Protein AF-A0AAU8NFR2-F1 (afdb_monomer_lite)

Radius of gyration: 15.17 Å; chains: 1; bounding box: 34×47×28 Å

Organism: NCBI:txid3151385

Foldseek 3Di:
DLVVVLVVCVVPVLCLLVVLLVVLVVCLVVVDDCPVSCVSSVVSCVCQVVDPDLVSLVSLLSSLLSQLSSCVVPPNASSLVSLLVSLLSCLVSVVPVSNVSSVVVNVVCVVVYDPVSVVSSVVSVVCSVVVPPPNPDPPPDD

Sequence (142 aa):
MLEEYIAFLLDHPEEIIPECITILEAAIVHGWKIEEDLKKILPLNEPFAMLEEAENVGLYVHYMYCLALYKISLCKNDAIDALINGIAVSCRINLESGFRKCCVLFESLRSEASEKQITQYKNILRGALSNEKNYAYISCHV

Secondary structure (DSSP, 8-state):
-HHHHHHHHHH-TTSHHHHHHHHHHHHHHHT---HHHHHHHGGGGGGGGG---HHHHHHHHHHHHHHHHHHTTT-HHHHHHHHHHHHHHHHHTT-HHHHHHHHHHHHHHGGGS-HHHHHHHHHHHHHHHHT-----------

pLDDT: mean 82.95, std 16.57, range [28.91, 98.38]

Structure (mmCIF, N/CA/C/O backbone):
data_AF-A0AAU8NFR2-F1
#
_entry.id   AF-A0AAU8NFR2-F1
#
loop_
_atom_site.group_PDB
_atom_site.id
_atom_site.type_symbol
_atom_site.label_atom_id
_atom_site.label_alt_id
_atom_site.label_comp_id
_atom_site.label_asym_id
_atom_site.label_entity_id
_atom_site.label_seq_id
_atom_site.pdbx_PDB_ins_code
_atom_site.Cartn_x
_atom_site.Cartn_y
_atom_site.Cartn_z
_atom_site.occupancy
_atom_site.B_iso_or_equiv
_atom_site.auth_seq_id
_atom_site.auth_comp_id
_atom_site.auth_asym_id
_atom_site.auth_atom_id
_atom_site.pdbx_PDB_model_num
ATOM 1 N N . MET A 1 1 ? 15.278 -23.759 -0.724 1.00 70.38 1 MET A N 1
ATOM 2 C CA . MET A 1 1 ? 14.922 -23.267 0.635 1.00 70.38 1 MET A CA 1
ATOM 3 C C . MET A 1 1 ? 14.653 -21.765 0.584 1.00 70.38 1 MET A C 1
ATOM 5 O O . MET A 1 1 ? 15.065 -21.135 -0.377 1.00 70.38 1 MET A O 1
ATOM 9 N N . LEU A 1 2 ? 13.979 -21.179 1.585 1.00 71.38 2 LEU A N 1
ATOM 10 C CA . LEU A 1 2 ? 13.730 -19.723 1.634 1.00 71.38 2 LEU A CA 1
ATOM 11 C C . LEU A 1 2 ? 15.033 -18.906 1.582 1.00 71.38 2 LEU A C 1
ATOM 13 O O . LEU A 1 2 ? 15.070 -17.838 0.993 1.00 71.38 2 LEU A O 1
ATOM 17 N N . GLU A 1 3 ? 16.111 -19.435 2.155 1.00 73.62 3 GLU A N 1
ATOM 18 C CA . GLU A 1 3 ? 17.446 -18.823 2.132 1.00 73.62 3 GLU A CA 1
ATOM 19 C C . GLU A 1 3 ? 18.023 -18.730 0.713 1.00 73.62 3 GLU A C 1
ATOM 21 O O . GLU A 1 3 ? 18.538 -17.687 0.332 1.00 73.62 3 GLU A O 1
ATOM 26 N N . GLU A 1 4 ? 17.877 -19.783 -0.095 1.00 80.00 4 GLU A N 1
ATOM 27 C CA . GLU A 1 4 ? 18.295 -19.787 -1.506 1.00 80.00 4 GLU A CA 1
ATOM 28 C C . GLU A 1 4 ? 17.443 -18.827 -2.344 1.00 80.00 4 GLU A C 1
ATOM 30 O O . GLU A 1 4 ? 17.951 -18.186 -3.255 1.00 80.00 4 GLU A O 1
ATOM 35 N N . TYR A 1 5 ? 16.157 -18.697 -2.009 1.00 79.19 5 TYR A N 1
ATOM 36 C CA . TYR A 1 5 ? 15.261 -17.741 -2.654 1.00 79.19 5 TYR A CA 1
ATOM 37 C C . TYR A 1 5 ? 15.629 -16.291 -2.315 1.00 79.19 5 TYR A C 1
ATOM 39 O O . TYR A 1 5 ? 15.700 -15.452 -3.202 1.00 79.19 5 TYR A O 1
ATOM 47 N N . ILE A 1 6 ? 15.939 -15.998 -1.049 1.00 75.44 6 ILE A N 1
ATOM 48 C CA . ILE A 1 6 ? 16.441 -14.678 -0.642 1.00 75.44 6 ILE A CA 1
ATOM 49 C C . ILE A 1 6 ? 17.787 -14.382 -1.318 1.00 75.44 6 ILE A C 1
ATOM 51 O O . ILE A 1 6 ? 17.995 -13.262 -1.771 1.00 75.44 6 ILE A O 1
ATOM 55 N N . ALA A 1 7 ? 18.683 -15.369 -1.422 1.00 80.50 7 ALA A N 1
ATOM 56 C CA . ALA A 1 7 ? 19.955 -15.202 -2.124 1.00 80.50 7 ALA A CA 1
ATOM 57 C C . ALA A 1 7 ? 19.747 -14.889 -3.616 1.00 80.50 7 ALA A C 1
ATOM 59 O O . ALA A 1 7 ? 20.378 -13.979 -4.137 1.00 80.50 7 ALA A O 1
ATOM 60 N N . PHE A 1 8 ? 18.804 -15.574 -4.272 1.00 83.88 8 PHE A N 1
ATOM 61 C CA . PHE A 1 8 ? 18.406 -15.275 -5.648 1.00 83.88 8 PHE A CA 1
ATOM 62 C C . PHE A 1 8 ? 17.886 -13.837 -5.799 1.00 83.88 8 PHE A C 1
ATOM 64 O O . PHE A 1 8 ? 18.338 -13.119 -6.682 1.00 83.88 8 PHE A O 1
ATOM 71 N N . LEU A 1 9 ? 16.998 -13.388 -4.908 1.00 79.06 9 LEU A N 1
ATOM 72 C CA . LEU A 1 9 ? 16.472 -12.018 -4.927 1.00 79.06 9 LEU A CA 1
ATOM 73 C C . LEU A 1 9 ? 17.557 -10.953 -4.704 1.00 79.06 9 LEU A C 1
ATOM 75 O O . LEU A 1 9 ? 17.465 -9.854 -5.240 1.00 79.06 9 LEU A O 1
ATOM 79 N N . LEU A 1 10 ? 18.586 -11.267 -3.913 1.00 75.88 10 LEU A N 1
ATOM 80 C CA . LEU A 1 10 ? 19.735 -10.382 -3.708 1.00 75.88 10 LEU A CA 1
ATOM 81 C C . LEU A 1 10 ? 20.620 -10.264 -4.956 1.00 75.88 10 LEU A C 1
ATOM 83 O O . LEU A 1 10 ? 21.172 -9.191 -5.197 1.00 75.88 10 LEU A O 1
ATOM 87 N N . ASP A 1 11 ? 20.736 -11.338 -5.740 1.00 81.44 11 ASP A N 1
ATOM 88 C CA . ASP A 1 11 ? 21.472 -11.352 -7.011 1.00 81.44 11 ASP A CA 1
ATOM 89 C C . ASP A 1 11 ? 20.658 -10.745 -8.176 1.00 81.44 11 ASP A C 1
ATOM 91 O O . ASP A 1 11 ? 21.244 -10.347 -9.185 1.00 81.44 11 ASP A O 1
ATOM 95 N N . HIS A 1 12 ? 19.332 -10.622 -8.017 1.00 79.94 12 HIS A N 1
ATOM 96 C CA . HIS A 1 12 ? 18.375 -10.091 -8.999 1.00 79.94 12 HIS A CA 1
ATOM 97 C C . HIS A 1 12 ? 17.504 -8.964 -8.415 1.00 79.94 12 HIS A C 1
ATOM 99 O O . HIS A 1 12 ? 16.305 -9.146 -8.176 1.00 79.94 12 HIS A O 1
ATOM 105 N N . PRO A 1 13 ? 18.078 -7.773 -8.173 1.00 75.88 13 PRO A N 1
ATOM 106 C CA . PRO A 1 13 ? 17.366 -6.644 -7.588 1.00 75.88 13 PRO A CA 1
ATOM 107 C C . PRO A 1 13 ? 16.299 -6.036 -8.507 1.00 75.88 13 PRO A C 1
ATOM 109 O O . PRO A 1 13 ? 15.677 -5.058 -8.149 1.00 75.88 13 PRO A O 1
ATOM 112 N N . GLU A 1 14 ? 16.066 -6.525 -9.709 1.00 77.31 14 GLU A N 1
ATOM 113 C CA . GLU A 1 14 ? 14.901 -6.169 -10.521 1.00 77.31 14 GLU A CA 1
ATOM 114 C C . GLU A 1 14 ? 13.661 -6.999 -10.137 1.00 77.31 14 GLU A C 1
ATOM 116 O O . GLU A 1 14 ? 12.533 -6.509 -10.209 1.00 77.31 14 GLU A O 1
ATOM 121 N N . GLU A 1 15 ? 13.887 -8.205 -9.612 1.00 81.75 15 GLU A N 1
ATOM 122 C CA . GLU A 1 15 ? 12.878 -9.209 -9.261 1.00 81.75 15 GLU A CA 1
ATOM 123 C C . GLU A 1 15 ? 12.453 -9.131 -7.781 1.00 81.75 15 GLU A C 1
ATOM 125 O O . GLU A 1 15 ? 11.793 -10.009 -7.253 1.00 81.75 15 GLU A O 1
ATOM 130 N N . ILE A 1 16 ? 12.823 -8.109 -7.006 1.00 81.81 16 ILE A N 1
ATOM 131 C CA . ILE A 1 16 ? 12.382 -8.087 -5.591 1.00 81.81 16 ILE A CA 1
ATOM 132 C C . ILE A 1 16 ? 10.920 -7.635 -5.495 1.00 81.81 16 ILE A C 1
ATOM 134 O O . ILE A 1 16 ? 10.114 -8.234 -4.777 1.00 81.81 16 ILE A O 1
ATOM 138 N N . ILE A 1 17 ? 10.554 -6.564 -6.205 1.00 83.81 17 ILE A N 1
ATOM 139 C CA . ILE A 1 17 ? 9.206 -5.983 -6.130 1.00 83.81 17 ILE A CA 1
ATOM 140 C C . ILE A 1 17 ? 8.138 -6.874 -6.787 1.00 83.81 17 ILE A C 1
ATOM 142 O O . ILE A 1 17 ? 7.106 -7.085 -6.137 1.00 83.81 17 ILE A O 1
ATOM 146 N N . PRO A 1 18 ? 8.324 -7.406 -8.013 1.00 87.31 18 PRO A N 1
ATOM 147 C CA . PRO A 1 18 ? 7.329 -8.288 -8.628 1.00 87.31 18 PRO A CA 1
ATOM 148 C C . PRO A 1 18 ? 7.064 -9.545 -7.778 1.00 87.31 18 PRO A C 1
ATOM 150 O O . PRO A 1 18 ? 5.919 -9.978 -7.608 1.00 87.31 18 PRO A O 1
ATOM 153 N N . GLU A 1 19 ? 8.095 -10.069 -7.130 1.00 86.62 19 GLU A N 1
ATOM 154 C CA . GLU A 1 19 ? 8.026 -11.255 -6.289 1.00 86.62 19 GLU A CA 1
ATOM 155 C C . GLU A 1 19 ? 7.336 -10.941 -4.966 1.00 86.62 19 GLU A C 1
ATOM 157 O O . GLU A 1 19 ? 6.480 -11.702 -4.511 1.00 86.62 19 GLU A O 1
ATOM 162 N N . CYS A 1 20 ? 7.634 -9.783 -4.371 1.00 87.12 20 CYS A N 1
ATOM 163 C CA . CYS A 1 20 ? 6.899 -9.279 -3.217 1.00 87.12 20 CYS A CA 1
ATOM 164 C C . CYS A 1 20 ? 5.403 -9.136 -3.514 1.00 87.12 20 CYS A C 1
ATOM 166 O O . CYS A 1 20 ? 4.576 -9.518 -2.684 1.00 87.12 20 CYS A O 1
ATOM 168 N N . ILE A 1 21 ? 5.052 -8.587 -4.680 1.00 90.94 21 ILE A N 1
ATOM 169 C CA . ILE A 1 21 ? 3.660 -8.470 -5.133 1.00 90.94 21 ILE A CA 1
ATOM 170 C C . ILE A 1 21 ? 3.031 -9.858 -5.211 1.00 90.94 21 ILE A C 1
ATOM 172 O O . ILE A 1 21 ? 1.989 -10.079 -4.599 1.00 90.94 21 ILE A O 1
ATOM 176 N N . THR A 1 22 ? 3.690 -10.798 -5.891 1.00 91.62 22 THR A N 1
ATOM 177 C CA . THR A 1 22 ? 3.197 -12.169 -6.077 1.00 91.62 22 THR A CA 1
ATOM 178 C C . THR A 1 22 ? 2.934 -12.858 -4.735 1.00 91.62 22 THR A C 1
ATOM 180 O O . THR A 1 22 ? 1.875 -13.454 -4.526 1.00 91.62 22 THR A O 1
ATOM 183 N N . ILE A 1 23 ? 3.868 -12.734 -3.790 1.00 90.19 23 ILE A N 1
ATOM 184 C CA . ILE A 1 23 ? 3.751 -13.306 -2.444 1.00 90.19 23 ILE A CA 1
ATOM 185 C C . ILE A 1 23 ? 2.594 -12.662 -1.667 1.00 90.19 23 ILE A C 1
ATOM 187 O O . ILE A 1 23 ? 1.799 -13.374 -1.049 1.00 90.19 23 ILE A O 1
ATOM 191 N N . LEU A 1 24 ? 2.473 -11.331 -1.701 1.00 92.69 24 LEU A N 1
ATOM 192 C CA . LEU A 1 24 ? 1.396 -10.609 -1.019 1.00 92.69 24 LEU A CA 1
ATOM 193 C C . LEU A 1 24 ? 0.025 -10.958 -1.602 1.00 92.69 24 LEU A C 1
ATOM 195 O O . LEU A 1 24 ? -0.911 -11.207 -0.847 1.00 92.69 24 LEU A O 1
ATOM 199 N N . GLU A 1 25 ? -0.104 -11.010 -2.926 1.00 94.19 25 GLU A N 1
ATOM 200 C CA . GLU A 1 25 ? -1.351 -11.373 -3.601 1.00 94.19 25 GLU A CA 1
ATOM 201 C C . GLU A 1 25 ? -1.774 -12.802 -3.252 1.00 94.19 25 GLU A C 1
ATOM 203 O O . GLU A 1 25 ? -2.926 -13.022 -2.869 1.00 94.19 25 GLU A O 1
ATOM 208 N N . ALA A 1 26 ? -0.842 -13.760 -3.285 1.00 92.56 26 ALA A N 1
ATOM 209 C CA . ALA A 1 26 ? -1.109 -15.129 -2.858 1.00 92.56 26 ALA A CA 1
ATOM 210 C C . ALA A 1 26 ? -1.546 -15.187 -1.385 1.00 92.56 26 ALA A C 1
ATOM 212 O O . ALA A 1 26 ? -2.531 -15.851 -1.053 1.00 92.56 26 ALA A O 1
ATOM 213 N N . ALA A 1 27 ? -0.870 -14.447 -0.501 1.00 92.50 27 ALA A N 1
ATOM 214 C CA . ALA A 1 27 ? -1.221 -14.405 0.912 1.00 92.50 27 ALA A CA 1
ATOM 215 C C . ALA A 1 27 ? -2.605 -13.789 1.160 1.00 92.50 27 ALA A C 1
ATOM 217 O O . ALA A 1 27 ? -3.360 -14.313 1.977 1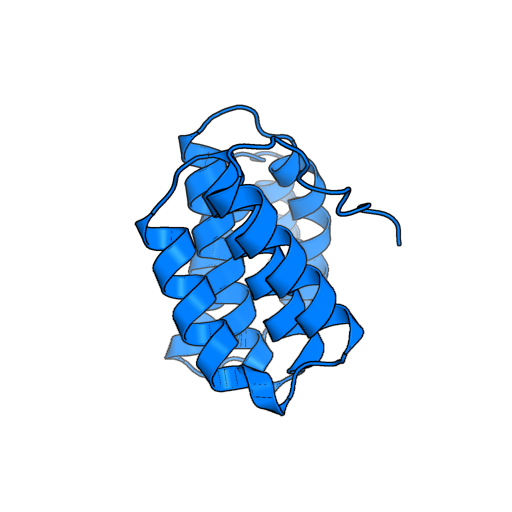.00 92.50 27 ALA A O 1
ATOM 218 N N . ILE A 1 28 ? -2.976 -12.736 0.427 1.00 93.50 28 ILE A N 1
ATOM 219 C CA . ILE A 1 28 ? -4.310 -12.122 0.493 1.00 93.50 28 ILE A CA 1
ATOM 220 C C . ILE A 1 28 ? -5.381 -13.110 0.017 1.00 93.50 28 ILE A C 1
ATOM 222 O O . ILE A 1 28 ? -6.384 -13.303 0.703 1.00 93.50 28 ILE A O 1
ATOM 226 N N . VAL A 1 29 ? -5.172 -13.755 -1.135 1.00 95.06 29 VAL A N 1
ATOM 227 C CA . VAL A 1 29 ? -6.144 -14.682 -1.740 1.00 95.06 29 VAL A CA 1
ATOM 228 C C . VAL A 1 29 ? -6.352 -15.928 -0.880 1.00 95.06 29 VAL A C 1
ATOM 230 O O . VAL A 1 29 ? -7.479 -16.403 -0.743 1.00 95.06 29 VAL A O 1
ATOM 233 N N . HIS A 1 30 ? -5.282 -16.459 -0.289 1.00 92.94 30 HIS A N 1
ATOM 234 C CA . HIS A 1 30 ? -5.323 -17.701 0.482 1.00 92.94 30 HIS A CA 1
ATOM 235 C C . HIS A 1 30 ? -5.397 -17.501 2.003 1.00 92.94 30 HIS A C 1
ATOM 237 O O . HIS A 1 30 ? -5.488 -18.482 2.742 1.00 92.94 30 HIS A O 1
ATOM 243 N N . GLY A 1 31 ? -5.370 -16.255 2.485 1.00 89.81 31 GLY A N 1
ATOM 244 C CA . GLY A 1 31 ? -5.374 -15.931 3.913 1.00 89.81 31 GLY A CA 1
ATOM 245 C C . GLY A 1 31 ? -4.123 -16.415 4.655 1.00 89.81 31 GLY A C 1
ATOM 246 O O . GLY A 1 31 ? -4.209 -16.789 5.827 1.00 89.81 31 GLY A O 1
ATOM 247 N N . TRP A 1 32 ? -2.972 -16.471 3.979 1.00 91.31 32 TRP A N 1
ATOM 248 C CA . TRP A 1 32 ? -1.719 -16.917 4.589 1.00 91.31 32 TRP A CA 1
ATOM 249 C C . TRP A 1 32 ? -1.129 -15.855 5.511 1.00 91.31 32 TRP A C 1
ATOM 251 O O . TRP A 1 32 ? -1.242 -14.661 5.257 1.00 91.31 32 TRP A O 1
ATOM 261 N N . LYS A 1 33 ? -0.457 -16.314 6.567 1.00 89.25 33 LYS A N 1
ATOM 262 C CA . LYS A 1 33 ? 0.306 -15.474 7.490 1.00 89.25 33 LYS A CA 1
ATOM 263 C C . LYS A 1 33 ? 1.786 -15.583 7.157 1.00 89.25 33 LYS A C 1
ATOM 265 O O . LYS A 1 33 ? 2.416 -16.585 7.484 1.00 89.25 33 LYS A O 1
ATOM 270 N N . ILE A 1 34 ? 2.295 -14.581 6.455 1.00 88.88 34 ILE A N 1
ATOM 271 C CA . ILE A 1 34 ? 3.656 -14.510 5.913 1.00 88.88 34 ILE A CA 1
ATOM 272 C C . ILE A 1 34 ? 4.518 -13.459 6.627 1.00 88.88 34 ILE A C 1
ATOM 274 O O . ILE A 1 34 ? 5.511 -13.002 6.079 1.00 88.88 34 ILE A O 1
ATOM 278 N N . GLU A 1 35 ? 4.153 -13.012 7.831 1.00 86.44 35 GLU A N 1
ATOM 279 C CA . GLU A 1 35 ? 4.824 -11.903 8.524 1.00 86.44 35 GLU A CA 1
ATOM 280 C C . GLU A 1 35 ? 6.319 -12.163 8.754 1.00 86.44 35 GLU A C 1
ATOM 282 O O . GLU A 1 35 ? 7.126 -11.247 8.612 1.00 86.44 35 GLU A O 1
ATOM 287 N N . GLU A 1 36 ? 6.697 -13.399 9.087 1.00 85.12 36 GLU A N 1
ATOM 288 C CA . GLU A 1 36 ? 8.099 -13.779 9.308 1.00 85.12 36 GLU A CA 1
ATOM 289 C C . GLU A 1 36 ? 8.909 -13.838 8.008 1.00 85.12 36 GLU A C 1
ATOM 291 O O . GLU A 1 36 ? 10.095 -13.511 8.007 1.00 85.12 36 GLU A O 1
ATOM 296 N N . ASP A 1 37 ? 8.274 -14.201 6.895 1.00 82.81 37 ASP A N 1
ATOM 297 C CA . ASP A 1 37 ? 8.909 -14.202 5.576 1.00 82.81 37 ASP A CA 1
ATOM 298 C C . ASP A 1 37 ? 9.028 -12.771 5.047 1.00 82.81 37 ASP A C 1
ATOM 300 O O . ASP A 1 37 ? 10.090 -12.340 4.603 1.00 82.81 37 ASP A O 1
ATOM 304 N N . LEU A 1 38 ? 7.967 -11.980 5.212 1.00 80.38 38 LEU A N 1
ATOM 305 C CA . LEU A 1 38 ? 7.914 -10.582 4.818 1.00 80.38 38 LEU A CA 1
ATOM 306 C C . LEU A 1 38 ? 8.962 -9.748 5.569 1.00 80.38 38 LEU A C 1
ATOM 308 O O . LEU A 1 38 ? 9.585 -8.887 4.961 1.00 80.38 38 LEU A O 1
ATOM 312 N N . LYS A 1 39 ? 9.242 -10.031 6.849 1.00 81.50 39 LYS A N 1
ATOM 313 C CA . LYS A 1 39 ? 10.339 -9.383 7.601 1.00 81.50 39 LYS A CA 1
ATOM 314 C C . LYS A 1 39 ? 11.722 -9.610 6.991 1.00 81.50 39 LYS A C 1
ATOM 316 O O . LYS A 1 39 ? 12.593 -8.766 7.168 1.00 81.50 39 LYS A O 1
ATOM 321 N N . LYS A 1 40 ? 11.937 -10.736 6.309 1.00 80.06 40 LYS A N 1
ATOM 322 C CA . LYS A 1 40 ? 13.220 -11.053 5.663 1.00 80.06 40 LYS A CA 1
ATOM 323 C C . LYS A 1 40 ? 13.356 -10.379 4.301 1.00 80.06 40 LYS A C 1
ATOM 325 O O . LYS A 1 40 ? 14.470 -10.098 3.881 1.00 80.06 40 LYS A O 1
ATOM 330 N N . ILE A 1 41 ? 12.230 -10.116 3.639 1.00 72.88 41 ILE A N 1
ATOM 331 C CA . ILE A 1 41 ? 12.189 -9.575 2.277 1.00 72.88 41 ILE A CA 1
ATOM 332 C C . ILE A 1 41 ? 12.030 -8.043 2.286 1.00 72.88 41 ILE A C 1
ATOM 334 O O . ILE A 1 41 ? 12.642 -7.362 1.477 1.00 72.88 41 ILE A O 1
ATOM 338 N N . LEU A 1 42 ? 11.283 -7.472 3.238 1.00 72.38 42 LEU A N 1
ATOM 339 C CA . LEU A 1 42 ? 11.036 -6.025 3.353 1.00 72.38 42 LEU A CA 1
ATOM 340 C C . LEU A 1 42 ? 12.299 -5.146 3.346 1.00 72.38 42 LEU A C 1
ATOM 342 O O . LEU A 1 42 ? 12.279 -4.131 2.651 1.00 72.38 42 LEU A O 1
ATOM 346 N N . PRO A 1 43 ? 13.389 -5.485 4.068 1.00 70.50 43 PRO A N 1
ATOM 347 C CA . PRO A 1 43 ? 14.611 -4.679 4.046 1.00 70.50 43 PRO A CA 1
ATOM 348 C C . PRO A 1 43 ? 15.247 -4.590 2.654 1.00 70.50 43 PRO A C 1
ATOM 350 O O . PRO A 1 43 ? 15.963 -3.637 2.365 1.00 70.50 43 PRO A O 1
ATOM 353 N N . LEU A 1 44 ? 14.959 -5.555 1.775 1.00 67.44 44 LEU A N 1
ATOM 354 C CA . LEU A 1 44 ? 15.464 -5.580 0.404 1.00 67.44 44 LEU A CA 1
ATOM 355 C C . LEU A 1 44 ? 14.775 -4.536 -0.489 1.00 67.44 44 LEU A C 1
ATOM 357 O O . LEU A 1 44 ? 15.260 -4.261 -1.579 1.00 67.44 44 LEU A O 1
ATOM 361 N N . ASN A 1 45 ? 13.686 -3.916 -0.019 1.00 66.38 45 ASN A N 1
ATOM 362 C CA . ASN A 1 45 ? 12.904 -2.939 -0.779 1.00 66.38 45 ASN A CA 1
ATOM 363 C C . ASN A 1 45 ? 13.422 -1.494 -0.648 1.00 66.38 45 ASN A C 1
ATOM 365 O O . ASN A 1 45 ? 12.981 -0.629 -1.408 1.00 66.38 45 ASN A O 1
ATOM 369 N N . GLU A 1 46 ? 14.339 -1.200 0.284 1.00 60.72 46 GLU A N 1
ATOM 370 C CA . GLU A 1 46 ? 14.886 0.158 0.473 1.00 60.72 46 GLU A CA 1
ATOM 371 C C . GLU A 1 46 ? 15.515 0.781 -0.791 1.00 60.72 46 GLU A C 1
ATOM 373 O O . GLU A 1 46 ? 15.249 1.958 -1.059 1.00 60.72 46 GLU A O 1
ATOM 378 N N . PRO A 1 47 ? 16.274 0.041 -1.625 1.00 57.47 47 PRO A N 1
ATOM 379 C CA . PRO A 1 47 ? 16.861 0.589 -2.849 1.00 57.47 47 PRO A CA 1
ATOM 380 C C . PRO A 1 47 ? 15.820 1.004 -3.902 1.00 57.47 47 PRO A C 1
ATOM 382 O O . PRO A 1 47 ? 16.101 1.848 -4.750 1.00 57.47 47 PRO A O 1
ATOM 385 N N . PHE A 1 48 ? 14.598 0.464 -3.851 1.00 59.94 48 PHE A N 1
ATOM 386 C CA . PHE A 1 48 ? 13.595 0.640 -4.912 1.00 59.94 48 PHE A CA 1
ATOM 387 C C . PHE A 1 48 ? 12.914 1.998 -4.896 1.00 59.94 48 PHE A C 1
ATOM 389 O O . PHE A 1 48 ? 12.515 2.499 -5.947 1.00 59.94 48 PHE A O 1
ATOM 396 N N . ALA A 1 49 ? 12.845 2.649 -3.732 1.00 51.16 49 ALA A N 1
ATOM 397 C CA . ALA A 1 49 ? 12.420 4.045 -3.656 1.00 51.16 49 ALA A CA 1
ATOM 398 C C . ALA A 1 49 ? 13.349 4.978 -4.467 1.00 51.16 49 ALA A C 1
ATOM 400 O O . ALA A 1 49 ? 12.945 6.097 -4.812 1.00 51.16 49 ALA A O 1
ATOM 401 N N . MET A 1 50 ? 14.569 4.509 -4.771 1.00 51.56 50 MET A N 1
ATOM 402 C CA . MET A 1 50 ? 15.604 5.216 -5.523 1.00 51.56 50 MET A CA 1
ATOM 403 C C . MET A 1 50 ? 15.677 4.817 -7.004 1.00 51.56 50 MET A C 1
ATOM 405 O O . MET A 1 50 ? 16.439 5.441 -7.736 1.00 51.56 50 MET A O 1
ATOM 409 N N . LEU A 1 51 ? 14.912 3.818 -7.469 1.00 55.94 51 LEU A N 1
ATOM 410 C CA . LEU A 1 51 ? 14.939 3.429 -8.881 1.00 55.94 51 LEU A CA 1
ATOM 411 C C . LEU A 1 51 ? 14.321 4.532 -9.745 1.00 55.94 51 LEU A C 1
ATOM 413 O O . LEU A 1 51 ? 13.188 4.966 -9.530 1.00 55.94 51 LEU A O 1
ATOM 417 N N . GLU A 1 52 ? 15.107 5.006 -10.710 1.00 53.44 52 GLU A N 1
ATOM 418 C CA . GLU A 1 52 ? 14.824 6.214 -11.493 1.00 53.44 52 GLU A CA 1
ATOM 419 C C . GLU A 1 52 ? 13.842 5.972 -12.656 1.00 53.44 52 GLU A C 1
ATOM 421 O O . GLU A 1 52 ? 13.306 6.925 -13.226 1.00 53.44 52 GLU A O 1
ATOM 426 N N . GLU A 1 53 ? 13.560 4.710 -12.997 1.00 64.69 53 GLU A N 1
ATOM 427 C CA . GLU A 1 53 ? 12.697 4.351 -14.124 1.00 64.69 53 GLU A CA 1
ATOM 428 C C . GLU A 1 53 ? 11.210 4.309 -13.748 1.00 64.69 53 GLU A C 1
ATOM 430 O O . GLU A 1 53 ? 10.797 3.686 -12.769 1.00 64.69 53 GLU A O 1
ATOM 435 N N . ALA A 1 54 ? 10.376 4.944 -14.576 1.00 59.38 54 ALA A N 1
ATOM 436 C CA . ALA A 1 54 ? 8.948 5.118 -14.308 1.00 59.38 54 ALA A CA 1
ATOM 437 C C . ALA A 1 54 ? 8.169 3.795 -14.153 1.00 59.38 54 ALA A C 1
ATOM 439 O O . ALA A 1 54 ? 7.219 3.746 -13.371 1.00 59.38 54 ALA A O 1
ATOM 440 N N . GLU A 1 55 ? 8.561 2.733 -14.865 1.00 67.19 55 GLU A N 1
ATOM 441 C CA . GLU A 1 55 ? 7.924 1.410 -14.783 1.00 67.19 55 GLU A CA 1
ATOM 442 C C . GLU A 1 55 ? 8.149 0.758 -13.409 1.00 67.19 55 GLU A C 1
ATOM 444 O O . GLU A 1 55 ? 7.190 0.348 -12.749 1.00 67.19 55 GLU A O 1
ATOM 449 N N . ASN A 1 56 ? 9.386 0.804 -12.911 1.00 75.06 56 ASN A N 1
ATOM 450 C CA . ASN A 1 56 ? 9.760 0.289 -11.591 1.00 75.06 56 ASN A CA 1
ATOM 451 C C . ASN A 1 56 ? 9.050 1.048 -10.462 1.00 75.06 56 ASN A C 1
ATOM 453 O O . ASN A 1 56 ? 8.575 0.456 -9.490 1.00 75.06 56 ASN A O 1
ATOM 457 N N . VAL A 1 57 ? 8.889 2.365 -10.617 1.00 78.56 57 VAL A N 1
ATOM 458 C CA . VAL A 1 57 ? 8.146 3.180 -9.646 1.00 78.56 57 VAL A CA 1
ATOM 459 C C . VAL A 1 57 ? 6.640 2.878 -9.689 1.00 78.56 57 VAL A C 1
ATOM 461 O O . VAL A 1 57 ? 5.970 2.935 -8.656 1.00 78.56 57 VAL A O 1
ATOM 464 N N . GLY A 1 58 ? 6.092 2.505 -10.849 1.00 86.81 58 GLY A N 1
ATOM 465 C CA . GLY A 1 58 ? 4.708 2.043 -10.971 1.00 86.81 58 GLY A CA 1
ATOM 466 C C . GLY A 1 58 ? 4.455 0.712 -10.257 1.00 86.81 58 GLY A C 1
ATOM 467 O O . GLY A 1 58 ? 3.476 0.590 -9.515 1.00 86.81 58 GLY A O 1
ATOM 468 N N . LEU A 1 59 ? 5.367 -0.253 -10.412 1.00 88.25 59 LEU A N 1
ATOM 469 C CA . LEU A 1 59 ? 5.338 -1.519 -9.672 1.00 88.25 59 LEU A CA 1
ATOM 470 C C . LEU A 1 59 ? 5.432 -1.289 -8.164 1.00 88.25 59 LEU A C 1
ATOM 472 O O . LEU A 1 59 ? 4.664 -1.878 -7.405 1.00 88.25 59 LEU A O 1
ATOM 476 N N . TYR A 1 60 ? 6.286 -0.362 -7.727 1.00 87.56 60 TYR A N 1
ATOM 477 C CA . TYR A 1 60 ? 6.380 0.013 -6.319 1.00 87.56 60 TYR A CA 1
ATOM 478 C C . TYR A 1 60 ? 5.042 0.521 -5.758 1.00 87.56 60 TYR A C 1
ATOM 480 O O . TYR A 1 60 ? 4.638 0.139 -4.662 1.00 87.56 60 TYR A O 1
ATOM 488 N N . VAL A 1 61 ? 4.294 1.336 -6.509 1.00 91.19 61 VAL A N 1
ATOM 489 C CA . VAL A 1 61 ? 2.961 1.787 -6.073 1.00 91.19 61 VAL A CA 1
ATOM 490 C C . VAL A 1 61 ? 1.989 0.613 -5.913 1.00 91.19 61 VAL A C 1
ATOM 492 O O . VAL A 1 61 ? 1.242 0.573 -4.931 1.00 91.19 61 VAL A O 1
ATOM 495 N N . HIS A 1 62 ? 1.991 -0.345 -6.846 1.00 93.56 62 HIS A N 1
ATOM 496 C CA . HIS A 1 62 ? 1.150 -1.546 -6.739 1.00 93.56 62 HIS A CA 1
ATOM 497 C C . HIS A 1 62 ? 1.553 -2.406 -5.540 1.00 93.56 62 HIS A C 1
ATOM 499 O O . HIS A 1 62 ? 0.695 -2.834 -4.769 1.00 93.56 62 HIS A O 1
ATOM 505 N N . TYR A 1 63 ? 2.854 -2.564 -5.313 1.00 92.25 63 TYR A N 1
ATOM 506 C CA . TYR A 1 63 ? 3.387 -3.215 -4.125 1.00 92.25 63 TYR A CA 1
ATOM 507 C C . TYR A 1 63 ? 2.881 -2.566 -2.828 1.00 92.25 63 TYR A C 1
ATOM 509 O O . TYR A 1 63 ? 2.361 -3.271 -1.963 1.00 92.25 63 TYR A O 1
ATOM 517 N N . MET A 1 64 ? 2.937 -1.234 -2.706 1.00 93.56 64 MET A N 1
ATOM 518 C CA . MET A 1 64 ? 2.439 -0.527 -1.516 1.00 93.56 64 MET A CA 1
ATOM 519 C C . MET A 1 64 ? 0.938 -0.739 -1.293 1.00 93.56 64 MET A C 1
ATOM 521 O O . MET A 1 64 ? 0.489 -0.874 -0.154 1.00 93.56 64 MET A O 1
ATOM 525 N N . TYR A 1 65 ? 0.158 -0.820 -2.373 1.00 96.50 65 TYR A N 1
ATOM 526 C CA . TYR A 1 65 ? -1.264 -1.145 -2.304 1.00 96.50 65 TYR A CA 1
ATOM 527 C C . TYR A 1 65 ? -1.509 -2.579 -1.803 1.00 96.50 65 TYR A C 1
ATOM 529 O O . TYR A 1 65 ? -2.312 -2.776 -0.887 1.00 96.50 65 TYR A O 1
ATOM 537 N N . CYS A 1 66 ? -0.797 -3.575 -2.342 1.00 95.62 66 CYS A N 1
ATOM 538 C CA . CYS A 1 66 ? -0.897 -4.962 -1.877 1.00 95.62 66 CYS A CA 1
ATOM 539 C C . CYS A 1 66 ? -0.435 -5.109 -0.421 1.00 95.62 66 CYS A C 1
ATOM 541 O O . CYS A 1 66 ? -1.091 -5.784 0.373 1.00 95.62 66 CYS A O 1
ATOM 543 N N . LEU A 1 67 ? 0.645 -4.423 -0.036 1.00 94.00 67 LEU A N 1
ATOM 544 C CA . LEU A 1 67 ? 1.136 -4.417 1.339 1.00 94.00 67 LEU A CA 1
ATOM 545 C C . LEU A 1 67 ? 0.081 -3.855 2.297 1.00 94.00 67 LEU A C 1
ATOM 547 O O . LEU A 1 67 ? -0.166 -4.442 3.352 1.00 94.00 67 LEU A O 1
ATOM 551 N N . ALA A 1 68 ? -0.575 -2.756 1.916 1.00 96.06 68 ALA A N 1
ATOM 552 C CA . ALA A 1 68 ? -1.660 -2.184 2.698 1.00 96.06 68 ALA A CA 1
ATOM 553 C C . ALA A 1 68 ? -2.818 -3.173 2.869 1.00 96.06 68 ALA A C 1
ATOM 555 O O . ALA A 1 68 ? -3.237 -3.414 3.998 1.00 96.06 68 ALA A O 1
ATOM 556 N N . LEU A 1 69 ? -3.294 -3.787 1.779 1.00 96.62 69 LEU A N 1
ATOM 557 C CA . LEU A 1 69 ? -4.372 -4.781 1.824 1.00 96.62 69 LEU A CA 1
ATOM 558 C C . LEU A 1 69 ? -4.064 -5.927 2.789 1.00 96.62 69 LEU A C 1
ATOM 560 O O . LEU A 1 69 ? -4.905 -6.277 3.616 1.00 96.62 69 LEU A O 1
ATOM 564 N N . TYR A 1 70 ? -2.848 -6.463 2.721 1.00 95.12 70 TYR A N 1
ATOM 565 C CA . TYR A 1 70 ? -2.395 -7.517 3.620 1.00 95.12 70 TYR A CA 1
ATOM 566 C C . TYR A 1 70 ? -2.351 -7.054 5.088 1.00 95.12 70 TYR A C 1
ATOM 568 O O . TYR A 1 70 ? -2.772 -7.767 6.001 1.00 95.12 70 TYR A O 1
ATOM 576 N N . LYS A 1 71 ? -1.872 -5.830 5.337 1.00 93.56 71 LYS A N 1
ATOM 577 C CA . LYS A 1 71 ? -1.688 -5.284 6.689 1.00 93.56 71 LYS A CA 1
ATOM 578 C C . LYS A 1 71 ? -2.985 -4.859 7.379 1.00 93.56 71 LYS A C 1
ATOM 580 O O . LYS A 1 71 ? -2.973 -4.774 8.605 1.00 93.56 71 LYS A O 1
ATOM 585 N N . ILE A 1 72 ? -4.096 -4.636 6.669 1.00 94.62 72 ILE A N 1
ATOM 586 C CA . ILE A 1 72 ? -5.364 -4.154 7.263 1.00 94.62 72 ILE A CA 1
ATOM 587 C C . ILE A 1 72 ? -5.818 -5.005 8.457 1.00 94.62 72 ILE A C 1
ATOM 589 O O . ILE A 1 72 ? -6.244 -4.455 9.474 1.00 94.62 72 ILE A O 1
ATOM 593 N N . SER A 1 73 ? -5.714 -6.333 8.361 1.00 89.75 73 SER A N 1
ATOM 594 C CA . SER A 1 73 ? -6.119 -7.250 9.436 1.00 89.75 73 SER A CA 1
ATOM 595 C C . SER A 1 73 ? -5.061 -7.455 10.523 1.00 89.75 73 SER A C 1
ATOM 597 O O . SER A 1 73 ? -5.352 -8.097 11.529 1.00 89.75 73 SER A O 1
ATOM 599 N N . LEU A 1 74 ? -3.842 -6.950 10.325 1.00 90.06 74 LEU A N 1
ATOM 600 C CA . LEU A 1 74 ? -2.691 -7.190 11.200 1.00 90.06 74 LEU A CA 1
ATOM 601 C C . LEU A 1 74 ? -2.315 -5.938 11.995 1.00 90.06 74 LEU A C 1
ATOM 603 O O . LEU A 1 74 ? -2.224 -5.970 13.219 1.00 90.06 74 LEU A O 1
ATOM 607 N N . CYS A 1 75 ? -2.103 -4.829 11.290 1.00 92.44 75 CYS A N 1
ATOM 608 C CA . CYS A 1 75 ? -1.761 -3.531 11.849 1.00 92.44 75 CYS A CA 1
ATOM 609 C C . CYS A 1 75 ? -2.294 -2.435 10.920 1.00 92.44 75 CYS A C 1
ATOM 611 O O . CYS A 1 75 ? -1.714 -2.147 9.871 1.00 92.44 75 CYS A O 1
ATOM 613 N N . LYS A 1 76 ? -3.403 -1.801 11.318 1.00 93.94 76 L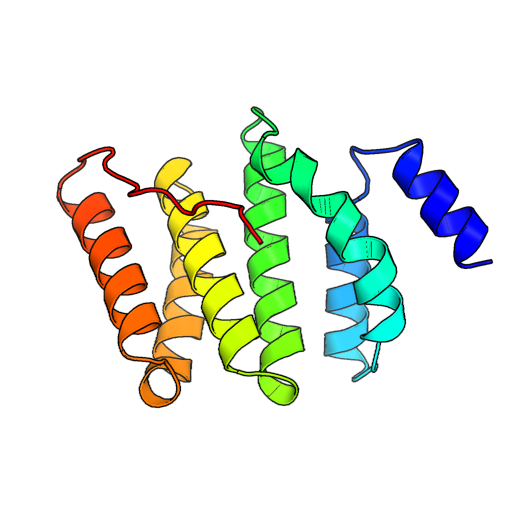YS A N 1
ATOM 614 C CA . LYS A 1 76 ? -4.020 -0.718 10.538 1.00 93.94 76 LYS A CA 1
ATOM 615 C C . LYS A 1 76 ? -3.085 0.481 10.360 1.00 93.94 76 LYS A C 1
ATOM 617 O O . LYS A 1 76 ? -3.122 1.100 9.305 1.00 93.94 76 LYS A O 1
ATOM 622 N N . ASN A 1 77 ? -2.230 0.776 11.343 1.00 95.00 77 ASN A N 1
ATOM 623 C CA . ASN A 1 77 ? -1.255 1.865 11.230 1.00 95.00 77 ASN A CA 1
ATOM 624 C C . ASN A 1 77 ? -0.279 1.617 10.074 1.00 95.00 77 ASN A C 1
ATOM 626 O O . ASN A 1 77 ? -0.181 2.463 9.193 1.00 95.00 77 ASN A O 1
ATOM 630 N N . ASP A 1 78 ? 0.341 0.434 10.017 1.00 92.81 78 ASP A N 1
ATOM 631 C CA . ASP A 1 78 ? 1.252 0.059 8.927 1.00 92.81 78 ASP A CA 1
ATOM 632 C C . ASP A 1 78 ? 0.544 0.069 7.565 1.00 92.81 78 ASP A C 1
ATOM 634 O O . ASP A 1 78 ? 1.114 0.495 6.562 1.00 92.81 78 ASP A O 1
ATOM 638 N N . ALA A 1 79 ? -0.709 -0.402 7.520 1.00 95.75 79 ALA A N 1
ATOM 639 C CA . ALA A 1 79 ? -1.502 -0.383 6.296 1.00 95.75 79 ALA A CA 1
ATOM 640 C C . ALA A 1 79 ? -1.722 1.051 5.797 1.00 95.75 79 ALA A C 1
ATOM 642 O O . ALA A 1 79 ? -1.565 1.335 4.612 1.00 95.75 79 ALA A O 1
ATOM 643 N N . ILE A 1 80 ? -2.056 1.967 6.706 1.00 98.00 80 ILE A N 1
ATOM 644 C CA . ILE A 1 80 ? -2.279 3.379 6.398 1.00 98.00 80 ILE A CA 1
ATOM 645 C C . ILE A 1 80 ? -0.978 4.059 5.960 1.00 98.00 80 ILE A C 1
ATOM 647 O O . ILE A 1 80 ? -0.994 4.811 4.985 1.00 98.00 80 ILE A O 1
ATOM 651 N N . ASP A 1 81 ? 0.148 3.762 6.610 1.00 95.81 81 ASP A N 1
ATOM 652 C CA . ASP A 1 81 ? 1.459 4.285 6.214 1.00 95.81 81 ASP A CA 1
ATOM 653 C C . ASP A 1 81 ? 1.842 3.819 4.803 1.00 95.81 81 ASP A C 1
ATOM 655 O O . ASP A 1 81 ? 2.299 4.619 3.979 1.00 95.81 81 ASP A O 1
ATOM 659 N N . ALA A 1 82 ? 1.567 2.552 4.473 1.00 94.44 82 ALA A N 1
ATOM 660 C CA . ALA A 1 82 ? 1.787 2.035 3.130 1.00 94.44 82 ALA A CA 1
ATOM 661 C C . ALA A 1 82 ? 0.938 2.776 2.077 1.00 94.44 82 ALA A C 1
ATOM 663 O O . ALA A 1 82 ? 1.445 3.149 1.016 1.00 94.44 82 ALA A O 1
ATOM 664 N N . LEU A 1 83 ? -0.329 3.076 2.385 1.00 97.50 83 LEU A N 1
ATOM 665 C CA . LEU A 1 83 ? -1.200 3.853 1.496 1.00 97.50 83 LEU A CA 1
ATOM 666 C C . LEU A 1 83 ? -0.702 5.283 1.302 1.00 97.50 83 LEU A C 1
ATOM 668 O O . LEU A 1 83 ? -0.659 5.753 0.168 1.00 97.50 83 LEU A O 1
ATOM 672 N N . ILE A 1 84 ? -0.295 5.966 2.375 1.00 96.44 84 ILE A N 1
ATOM 673 C CA . ILE A 1 84 ? 0.250 7.331 2.312 1.00 96.44 84 ILE A CA 1
ATOM 674 C C . ILE A 1 84 ? 1.477 7.376 1.393 1.00 96.44 84 ILE A C 1
ATOM 676 O O . ILE A 1 84 ? 1.558 8.246 0.523 1.00 96.44 84 ILE A O 1
ATOM 680 N N . ASN A 1 85 ? 2.387 6.410 1.527 1.00 92.38 85 ASN A N 1
ATOM 681 C CA . ASN A 1 85 ? 3.5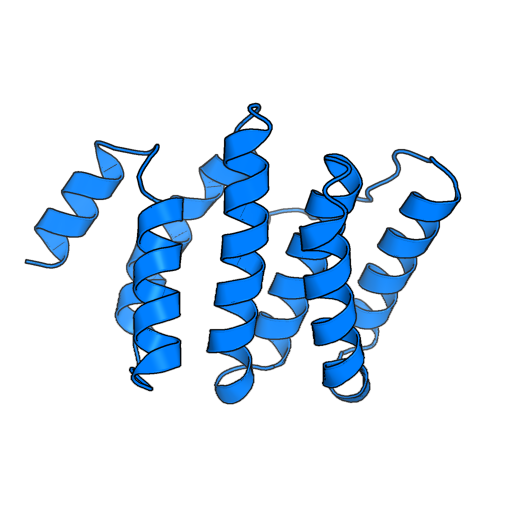60 6.299 0.662 1.00 92.38 85 ASN A CA 1
ATOM 682 C C . ASN A 1 85 ? 3.168 6.029 -0.799 1.00 92.38 85 ASN A C 1
ATOM 684 O O . ASN A 1 85 ? 3.657 6.707 -1.704 1.00 92.38 85 ASN A O 1
ATOM 688 N N . GLY A 1 86 ? 2.235 5.101 -1.040 1.00 92.88 86 GLY A N 1
ATOM 689 C CA . GLY A 1 86 ? 1.715 4.822 -2.380 1.00 92.88 86 GLY A CA 1
ATOM 690 C C . GLY A 1 86 ? 1.087 6.054 -3.044 1.00 92.88 86 GLY A C 1
ATOM 691 O O . GLY A 1 86 ? 1.330 6.306 -4.224 1.00 92.88 86 GLY A O 1
ATOM 692 N N . ILE A 1 87 ? 0.337 6.864 -2.290 1.00 94.75 87 ILE A N 1
ATOM 693 C CA . ILE A 1 87 ? -0.269 8.120 -2.766 1.00 94.75 87 ILE A CA 1
ATOM 694 C C . ILE A 1 87 ? 0.820 9.138 -3.119 1.00 94.75 87 ILE A C 1
ATOM 696 O O . ILE A 1 87 ? 0.794 9.695 -4.216 1.00 94.75 87 ILE A O 1
ATOM 700 N N . ALA A 1 88 ? 1.797 9.353 -2.231 1.00 91.44 88 ALA A N 1
ATOM 701 C CA . ALA A 1 88 ? 2.890 10.301 -2.452 1.00 91.44 88 ALA A CA 1
ATOM 702 C C . ALA A 1 88 ? 3.692 9.972 -3.719 1.00 91.44 88 ALA A C 1
ATOM 704 O O . ALA A 1 88 ? 3.934 10.848 -4.554 1.00 91.44 88 ALA A O 1
ATOM 705 N N . VAL A 1 89 ? 4.062 8.700 -3.890 1.00 88.44 89 VAL A N 1
ATOM 706 C CA . VAL A 1 89 ? 4.798 8.242 -5.072 1.00 88.44 89 VAL A CA 1
ATOM 707 C C . VAL A 1 89 ? 3.939 8.375 -6.327 1.00 88.44 89 VAL A C 1
ATOM 709 O O . VAL A 1 89 ? 4.420 8.909 -7.324 1.00 88.44 89 VAL A O 1
ATOM 712 N N . SER A 1 90 ? 2.661 7.987 -6.269 1.00 90.69 90 SER A N 1
ATOM 713 C CA . SER A 1 90 ? 1.740 8.119 -7.406 1.00 90.69 90 SER A CA 1
ATOM 714 C C . SER A 1 90 ? 1.590 9.565 -7.876 1.00 90.69 90 SER A C 1
ATOM 716 O O . SER A 1 90 ? 1.588 9.807 -9.081 1.00 90.69 90 SER A O 1
ATOM 718 N N . CYS A 1 91 ? 1.515 10.533 -6.953 1.00 88.81 91 CYS A N 1
ATOM 719 C CA . CYS A 1 91 ? 1.524 11.956 -7.302 1.00 88.81 91 CYS A CA 1
ATOM 720 C C . CYS A 1 91 ? 2.826 12.354 -8.003 1.00 88.81 91 CYS A C 1
ATOM 722 O O . CYS A 1 91 ? 2.787 13.005 -9.042 1.00 88.81 91 CYS A O 1
ATOM 724 N N . ARG A 1 92 ? 3.979 11.925 -7.470 1.00 85.06 92 ARG A N 1
ATOM 725 C CA . ARG A 1 92 ? 5.303 12.261 -8.017 1.00 85.06 92 ARG A CA 1
ATOM 726 C C . ARG A 1 92 ? 5.473 11.816 -9.471 1.00 85.06 92 ARG A C 1
ATOM 728 O O . ARG A 1 92 ? 6.073 12.554 -10.247 1.00 85.06 92 ARG A O 1
ATOM 735 N N . ILE A 1 93 ? 4.959 10.638 -9.828 1.00 85.44 93 ILE A N 1
ATOM 736 C CA . ILE A 1 93 ? 5.082 10.068 -11.182 1.00 85.44 93 ILE A CA 1
ATOM 737 C C . ILE A 1 93 ? 3.830 10.239 -12.056 1.00 85.44 93 ILE A C 1
ATOM 739 O O . ILE A 1 93 ? 3.773 9.676 -13.144 1.00 85.44 93 ILE A O 1
ATOM 743 N N . ASN A 1 94 ? 2.830 11.006 -11.609 1.00 87.44 94 ASN A N 1
ATOM 744 C CA . ASN A 1 94 ? 1.541 11.175 -12.296 1.00 87.44 94 ASN A CA 1
ATOM 745 C C . ASN A 1 94 ? 0.820 9.847 -12.617 1.00 87.44 94 ASN A C 1
ATOM 747 O O . ASN A 1 94 ? 0.156 9.715 -13.647 1.00 87.44 94 ASN A O 1
ATOM 751 N N . LEU A 1 95 ? 0.919 8.854 -11.726 1.00 90.25 95 LEU A N 1
ATOM 752 C CA . LEU A 1 95 ? 0.243 7.565 -11.878 1.00 90.25 95 LEU A CA 1
ATOM 753 C C . LEU A 1 95 ? -1.181 7.625 -11.307 1.00 90.25 95 LEU A C 1
ATOM 755 O O . LEU A 1 95 ? -1.431 7.284 -10.150 1.00 90.25 95 LEU A O 1
ATOM 759 N N . GLU A 1 96 ? -2.135 8.042 -12.139 1.00 92.00 96 GLU A N 1
ATOM 760 C CA . GLU A 1 96 ? -3.528 8.272 -11.728 1.00 92.00 96 GLU A CA 1
ATOM 761 C C . GLU A 1 96 ? -4.210 7.017 -11.152 1.00 92.00 96 GLU A C 1
ATOM 763 O O . GLU A 1 96 ? -4.945 7.085 -10.164 1.00 92.00 96 GLU A O 1
ATOM 768 N N . SER A 1 97 ? -3.962 5.849 -11.750 1.00 93.69 97 SER A N 1
ATOM 769 C CA . SER A 1 97 ? -4.581 4.587 -11.331 1.00 93.69 97 SER A CA 1
ATOM 770 C C . SER A 1 97 ? -4.158 4.178 -9.918 1.00 93.69 97 SER A C 1
ATOM 772 O O . SER A 1 97 ? -5.012 3.801 -9.111 1.00 93.69 97 SER A O 1
ATOM 774 N N . GLY A 1 98 ? -2.863 4.288 -9.613 1.00 92.56 98 GLY A N 1
ATOM 775 C CA . GLY A 1 98 ? -2.292 4.024 -8.297 1.00 92.56 98 GLY A CA 1
ATOM 776 C C . GLY A 1 98 ? -2.779 5.023 -7.254 1.00 92.56 98 GLY A C 1
ATOM 777 O O . GLY A 1 98 ? -3.296 4.622 -6.211 1.00 92.56 98 GLY A O 1
ATOM 778 N N . PHE A 1 99 ? -2.746 6.315 -7.595 1.00 94.31 99 PHE A N 1
ATOM 779 C CA . PHE A 1 99 ? -3.266 7.382 -6.742 1.00 94.31 99 PHE A CA 1
ATOM 780 C C . PHE A 1 99 ? -4.724 7.119 -6.347 1.00 94.31 99 PHE A C 1
ATOM 782 O O . PHE A 1 99 ? -5.062 7.103 -5.164 1.00 94.31 99 PHE A O 1
ATOM 789 N N . ARG A 1 100 ? -5.588 6.835 -7.331 1.00 96.44 100 ARG A N 1
ATOM 790 C CA . ARG A 1 100 ? -7.011 6.565 -7.098 1.00 96.44 100 ARG A CA 1
ATOM 791 C C . ARG A 1 100 ? -7.225 5.349 -6.199 1.00 96.44 100 ARG A C 1
ATOM 793 O O . ARG A 1 100 ? -7.996 5.446 -5.247 1.00 96.44 100 ARG A O 1
ATOM 800 N N . LYS A 1 101 ? -6.565 4.217 -6.478 1.00 97.00 101 LYS A N 1
ATOM 801 C CA . LYS A 1 101 ? -6.705 2.987 -5.675 1.00 97.00 101 LYS A CA 1
ATOM 802 C C . LYS A 1 101 ? -6.301 3.219 -4.218 1.00 97.00 101 LYS A C 1
ATOM 804 O O . LYS A 1 101 ? -7.063 2.870 -3.316 1.00 97.00 101 LYS A O 1
ATOM 809 N N . CYS A 1 102 ? -5.142 3.836 -3.994 1.00 97.50 102 CYS A N 1
ATOM 810 C CA . CYS A 1 102 ? -4.635 4.079 -2.649 1.00 97.50 102 CYS A CA 1
ATOM 811 C C . CYS A 1 102 ? -5.492 5.099 -1.885 1.00 97.50 102 CYS A C 1
ATOM 813 O O . CYS A 1 102 ? -5.802 4.860 -0.722 1.00 97.50 102 CYS A O 1
ATOM 815 N N . CYS A 1 103 ? -5.952 6.179 -2.529 1.00 97.81 103 CYS A N 1
ATOM 816 C CA . CYS A 1 103 ? -6.860 7.151 -1.909 1.00 97.81 103 CYS A CA 1
ATOM 817 C C . CYS A 1 1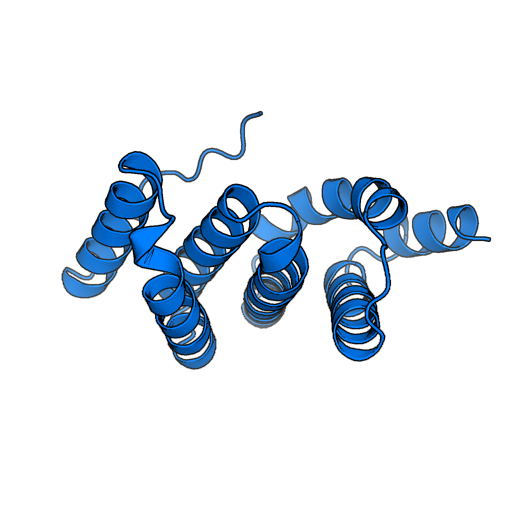03 ? -8.198 6.521 -1.507 1.00 97.81 103 CYS A C 1
ATOM 819 O O . CYS A 1 103 ? -8.660 6.735 -0.391 1.00 97.81 103 CYS A O 1
ATOM 821 N N . VAL A 1 104 ? -8.812 5.712 -2.380 1.00 98.25 104 V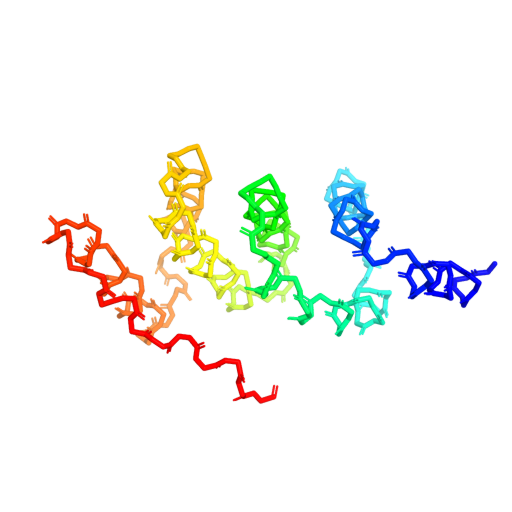AL A N 1
ATOM 822 C CA . VAL A 1 104 ? -10.077 5.025 -2.062 1.00 98.25 104 VAL A CA 1
ATOM 823 C C . VAL A 1 104 ? -9.915 4.124 -0.839 1.00 98.25 104 VAL A C 1
ATOM 825 O O . VAL A 1 104 ? -10.741 4.167 0.074 1.00 98.25 104 VAL A O 1
ATOM 828 N N . LEU A 1 105 ? -8.837 3.338 -0.795 1.00 98.12 105 LEU A N 1
ATOM 829 C CA . LEU A 1 105 ? -8.579 2.453 0.337 1.00 98.12 105 LEU A CA 1
ATOM 830 C C . LEU A 1 105 ? -8.256 3.248 1.613 1.00 98.12 105 LEU A C 1
ATOM 832 O O . LEU A 1 105 ? -8.783 2.919 2.673 1.00 98.12 105 LEU A O 1
ATOM 836 N N . PHE A 1 106 ? -7.489 4.337 1.517 1.00 98.38 106 PHE A N 1
ATOM 837 C CA . PHE A 1 106 ? -7.207 5.218 2.653 1.00 98.38 106 PHE A CA 1
ATOM 838 C C . PHE A 1 106 ? -8.491 5.819 3.229 1.00 98.38 106 PHE A C 1
ATOM 840 O O . PHE A 1 106 ? -8.701 5.770 4.437 1.00 98.38 106 PHE A O 1
ATOM 847 N N . GLU A 1 107 ? -9.378 6.351 2.384 1.00 98.12 107 GLU A N 1
ATOM 848 C CA . GLU A 1 107 ? -10.636 6.950 2.841 1.00 98.12 107 GLU A CA 1
ATOM 849 C C . GLU A 1 107 ? -11.527 5.927 3.561 1.00 98.12 107 GLU A C 1
ATOM 851 O O . GLU A 1 107 ? -12.177 6.274 4.546 1.00 98.12 107 GLU A O 1
ATOM 856 N N . SER A 1 108 ? -11.491 4.651 3.156 1.00 97.56 108 SER A N 1
ATOM 857 C CA . SER A 1 108 ? -12.199 3.577 3.869 1.00 97.56 108 SER A CA 1
ATOM 858 C C . SER A 1 108 ? -11.628 3.272 5.264 1.00 97.56 108 SER A C 1
ATOM 860 O O . SER A 1 108 ? -12.350 2.782 6.129 1.00 97.56 108 SER A O 1
ATOM 862 N N . LEU A 1 109 ? -10.352 3.599 5.502 1.00 97.06 109 LEU A N 1
ATOM 863 C CA . LEU A 1 109 ? -9.641 3.405 6.772 1.00 97.06 109 LEU A CA 1
ATOM 864 C C . LEU A 1 109 ? -9.494 4.705 7.575 1.00 97.06 109 LEU A C 1
ATOM 866 O O . LEU A 1 109 ? -8.902 4.709 8.651 1.00 97.06 109 LEU A O 1
ATOM 870 N N . ARG A 1 110 ? -10.020 5.828 7.078 1.00 96.31 110 ARG A N 1
ATOM 871 C CA . ARG A 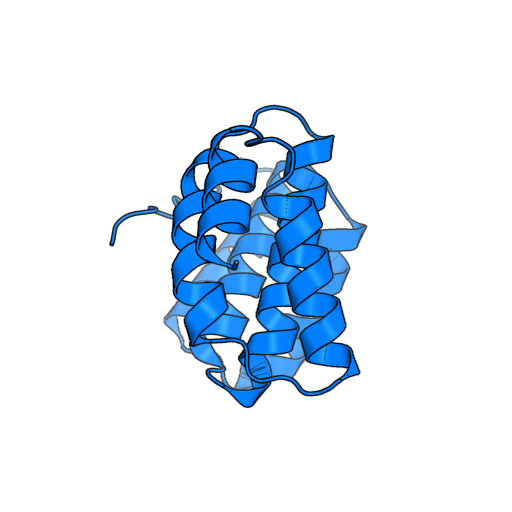1 110 ? -9.720 7.166 7.601 1.00 96.31 110 ARG A CA 1
ATOM 872 C C . ARG A 1 110 ? -10.080 7.366 9.069 1.00 96.31 110 ARG A C 1
ATOM 874 O O . ARG A 1 110 ? -9.395 8.119 9.753 1.00 96.31 110 ARG A O 1
ATOM 881 N N . SER A 1 111 ? -11.137 6.718 9.554 1.00 96.81 111 SER A N 1
ATOM 882 C CA . SER A 1 111 ? -11.540 6.780 10.967 1.00 96.81 111 SER A CA 1
ATOM 883 C C . SER A 1 111 ? -10.538 6.119 11.915 1.00 96.81 111 SER A C 1
ATOM 885 O O . SER A 1 111 ? -10.576 6.376 13.111 1.00 96.81 111 SER A O 1
ATOM 887 N N . GLU A 1 112 ? -9.663 5.268 11.387 1.00 97.00 112 GLU A N 1
ATOM 888 C CA . GLU A 1 112 ? -8.641 4.524 12.126 1.00 97.00 112 GLU A CA 1
ATOM 889 C C . GLU A 1 112 ? -7.266 5.206 12.038 1.00 97.00 112 GLU A C 1
ATOM 891 O O . GLU A 1 112 ? -6.327 4.795 12.714 1.00 97.00 112 GLU A O 1
ATOM 896 N N . ALA A 1 113 ? -7.132 6.236 11.196 1.00 97.25 113 ALA A N 1
ATOM 897 C CA . ALA A 1 113 ? -5.880 6.945 10.987 1.00 97.25 113 ALA A CA 1
ATOM 898 C C . ALA A 1 113 ? -5.569 7.897 12.146 1.00 97.25 113 ALA A C 1
ATOM 900 O O . ALA A 1 113 ? -6.425 8.648 12.618 1.00 97.25 113 ALA A O 1
ATOM 901 N N . SER A 1 114 ? -4.302 7.929 12.552 1.00 97.88 114 SER A N 1
ATOM 902 C CA . SER A 1 114 ? -3.810 8.919 13.510 1.00 97.88 114 SER A CA 1
ATOM 903 C C . SER A 1 114 ? -3.861 10.340 12.938 1.00 97.88 114 SER A C 1
ATOM 905 O O . SER A 1 114 ? -3.806 10.559 11.725 1.00 97.88 114 SER A O 1
ATOM 907 N N . GLU A 1 115 ? -3.875 11.348 13.814 1.00 97.62 115 GLU A N 1
ATOM 908 C CA . GLU A 1 115 ? -3.821 12.756 13.394 1.00 97.62 115 GLU A CA 1
ATOM 909 C C . GLU A 1 115 ? -2.588 13.063 12.532 1.00 97.62 115 GLU A C 1
ATOM 911 O O . GLU A 1 115 ? -2.674 13.832 11.569 1.00 97.62 115 GLU A O 1
ATOM 916 N N . LYS A 1 116 ? -1.451 12.420 12.835 1.00 97.25 116 LYS A N 1
ATOM 917 C CA . LYS A 1 116 ? -0.214 12.532 12.054 1.00 97.25 116 LYS A CA 1
ATOM 918 C C . LYS A 1 116 ? -0.416 12.014 10.628 1.00 97.25 116 LYS A C 1
ATOM 920 O O . LYS A 1 116 ? -0.132 12.745 9.682 1.00 97.25 116 LYS A O 1
ATOM 925 N N . GLN A 1 117 ? -0.966 10.811 10.476 1.00 97.88 117 GLN A N 1
ATOM 926 C CA . GLN A 1 117 ? -1.251 10.195 9.174 1.00 97.88 117 GLN A CA 1
ATOM 927 C C . GLN A 1 117 ? -2.263 11.011 8.363 1.00 97.88 117 GLN A C 1
ATOM 929 O O . GLN A 1 117 ? -2.045 11.289 7.185 1.00 97.88 117 GLN A O 1
ATOM 934 N N . ILE A 1 118 ? -3.335 11.486 9.004 1.00 98.06 118 ILE A N 1
ATOM 935 C CA . ILE A 1 118 ? -4.321 12.373 8.370 1.00 98.06 118 ILE A CA 1
ATOM 936 C C . ILE A 1 118 ? -3.654 13.665 7.885 1.00 98.06 118 ILE A C 1
ATOM 938 O O . ILE A 1 118 ? -3.967 14.161 6.801 1.00 98.06 118 ILE A O 1
ATOM 942 N N . THR A 1 119 ? -2.743 14.227 8.679 1.00 97.31 119 THR A N 1
ATOM 943 C CA . THR A 1 119 ? -2.005 15.444 8.317 1.00 97.31 119 THR A CA 1
ATOM 944 C C . THR A 1 119 ? -1.078 15.199 7.128 1.00 97.31 119 THR A C 1
ATOM 946 O O . THR A 1 119 ? -1.089 15.991 6.187 1.00 97.31 119 THR A O 1
ATOM 949 N N . GLN A 1 120 ? -0.335 14.089 7.120 1.00 95.88 120 GLN A N 1
ATOM 950 C CA . GLN A 1 120 ? 0.524 13.697 5.997 1.00 95.88 120 GLN A CA 1
ATOM 951 C C . GLN A 1 120 ? -0.283 13.525 4.707 1.00 95.88 120 GLN A C 1
ATOM 953 O O . GLN A 1 120 ? 0.035 14.156 3.700 1.00 95.88 120 GLN A O 1
ATOM 958 N N . TYR A 1 121 ? -1.377 12.765 4.761 1.00 96.56 121 TYR A N 1
ATOM 959 C CA . TYR A 1 121 ? -2.288 12.582 3.632 1.00 96.56 121 TYR A CA 1
ATOM 960 C C . TYR A 1 121 ? -2.803 13.920 3.079 1.00 96.56 121 TYR A C 1
ATOM 962 O O . TYR A 1 121 ? -2.689 14.193 1.884 1.00 96.56 121 TYR A O 1
ATOM 970 N N . LYS A 1 122 ? -3.296 14.815 3.947 1.00 95.31 122 LYS A N 1
ATOM 971 C CA . LYS A 1 122 ? -3.769 16.149 3.536 1.00 95.31 122 LYS A CA 1
ATOM 972 C C . LYS A 1 122 ? -2.671 16.994 2.891 1.00 95.31 122 LYS A C 1
ATOM 974 O O . LYS A 1 122 ? -2.958 17.726 1.947 1.00 95.31 122 LYS A O 1
ATOM 979 N N . ASN A 1 123 ? -1.443 16.925 3.398 1.00 93.75 123 ASN A N 1
ATOM 980 C CA . ASN A 1 123 ? -0.318 17.669 2.834 1.00 93.75 123 ASN A CA 1
ATOM 981 C C . ASN A 1 123 ? 0.037 17.166 1.429 1.00 93.75 123 ASN A C 1
ATOM 983 O O . ASN A 1 123 ? 0.234 17.990 0.538 1.00 93.75 123 ASN A O 1
ATOM 987 N N . ILE A 1 124 ? 0.022 15.847 1.207 1.00 91.56 124 ILE A N 1
ATOM 988 C CA . ILE A 1 124 ? 0.234 15.255 -0.123 1.00 91.56 124 ILE A CA 1
ATOM 989 C C . ILE A 1 124 ? -0.844 15.736 -1.104 1.00 91.56 124 ILE A C 1
ATOM 991 O O . ILE A 1 124 ? -0.517 16.219 -2.186 1.00 91.56 124 ILE A O 1
ATOM 995 N N . LEU A 1 125 ? -2.123 15.686 -0.710 1.00 91.50 125 LEU A N 1
ATOM 996 C CA . LEU A 1 125 ? -3.224 16.155 -1.561 1.00 91.50 125 LEU A CA 1
ATOM 997 C C . LEU A 1 125 ? -3.130 17.650 -1.893 1.00 91.50 125 LEU A C 1
ATOM 999 O O . LEU A 1 125 ? -3.431 18.055 -3.013 1.00 91.50 125 LEU A O 1
ATOM 1003 N N . ARG A 1 126 ? -2.713 18.482 -0.933 1.00 89.50 126 ARG A N 1
ATOM 1004 C CA . ARG A 1 126 ? -2.500 19.917 -1.170 1.00 89.50 126 ARG A CA 1
ATOM 1005 C C . ARG A 1 126 ? -1.386 20.161 -2.182 1.00 89.50 126 ARG A C 1
ATOM 1007 O O . ARG A 1 126 ? -1.602 20.947 -3.096 1.00 89.50 126 ARG A O 1
ATOM 1014 N N . GLY A 1 127 ? -0.254 19.464 -2.052 1.00 84.31 127 GLY A N 1
ATOM 1015 C CA . GLY A 1 127 ? 0.849 19.554 -3.015 1.00 84.31 127 GLY A CA 1
ATOM 1016 C C . GLY A 1 127 ? 0.433 19.125 -4.425 1.00 84.31 127 GLY A C 1
ATOM 1017 O O . GLY A 1 127 ? 0.777 19.785 -5.403 1.00 84.31 127 GLY A O 1
ATOM 1018 N N . ALA A 1 128 ? -0.396 18.081 -4.531 1.00 80.62 128 ALA A N 1
ATOM 1019 C CA . ALA A 1 128 ? -0.953 17.639 -5.810 1.00 80.62 128 ALA A CA 1
ATOM 1020 C C . ALA A 1 128 ? -1.866 18.694 -6.470 1.00 80.62 128 ALA A C 1
ATOM 1022 O O . ALA A 1 128 ? -1.900 18.792 -7.692 1.00 80.62 128 ALA A O 1
ATOM 1023 N N . LEU A 1 129 ? -2.586 19.502 -5.680 1.00 77.69 129 LEU A N 1
ATOM 1024 C CA . LEU A 1 129 ? -3.448 20.581 -6.182 1.00 77.69 129 LEU A CA 1
ATOM 1025 C C . LEU A 1 129 ? -2.673 21.842 -6.580 1.00 77.69 129 LEU A C 1
ATOM 1027 O O . LEU A 1 129 ? -3.038 22.496 -7.554 1.00 77.69 129 LEU A O 1
ATOM 1031 N N . SER A 1 130 ? -1.640 22.218 -5.821 1.00 71.62 130 SER A N 1
ATOM 1032 C CA . SER A 1 130 ? -0.886 23.455 -6.063 1.00 71.62 130 SER A CA 1
ATOM 1033 C C . SER A 1 130 ? 0.153 23.331 -7.181 1.00 71.62 130 SER A C 1
ATOM 1035 O O . SER A 1 130 ? 0.778 24.328 -7.538 1.00 71.62 130 SER A O 1
ATOM 1037 N N . ASN A 1 131 ? 0.348 22.133 -7.751 1.00 60.28 131 ASN A N 1
ATOM 1038 C CA . ASN A 1 131 ? 1.465 21.813 -8.651 1.00 60.28 131 ASN A CA 1
ATOM 1039 C C . ASN A 1 131 ? 2.844 22.117 -8.020 1.00 60.28 131 ASN A C 1
ATOM 1041 O O . ASN A 1 131 ? 3.870 22.153 -8.706 1.00 60.28 131 ASN A O 1
ATOM 1045 N N . GLU A 1 132 ? 2.886 22.349 -6.705 1.00 52.44 132 GLU A N 1
ATOM 1046 C CA . GLU A 1 132 ? 4.112 22.578 -5.964 1.00 52.44 132 GLU A CA 1
ATOM 1047 C C . GLU A 1 132 ? 4.759 21.219 -5.720 1.00 52.44 132 GLU A C 1
ATOM 1049 O O . GLU A 1 132 ? 4.210 20.362 -5.030 1.00 52.44 132 GLU A O 1
ATOM 1054 N N . LYS A 1 133 ? 5.981 21.031 -6.230 1.00 48.16 133 LYS A N 1
ATOM 1055 C CA . LYS A 1 133 ? 6.825 19.855 -5.955 1.00 48.16 133 LYS A CA 1
ATOM 1056 C C . LYS A 1 133 ? 7.284 19.765 -4.486 1.00 48.16 133 LYS A C 1
ATOM 1058 O O . LYS A 1 133 ? 8.322 19.174 -4.205 1.00 48.16 133 LYS A O 1
ATOM 1063 N N . ASN A 1 134 ? 6.548 20.341 -3.538 1.00 45.97 134 ASN A N 1
ATOM 1064 C CA . ASN A 1 134 ? 6.785 20.170 -2.110 1.00 45.97 134 ASN A CA 1
ATOM 1065 C C . ASN A 1 134 ? 6.156 18.853 -1.640 1.00 45.97 134 ASN A C 1
ATOM 1067 O O . ASN A 1 134 ? 5.254 18.818 -0.804 1.00 45.97 134 ASN A O 1
ATOM 1071 N N . TYR A 1 135 ? 6.673 17.743 -2.170 1.00 50.94 135 TYR A N 1
ATOM 1072 C CA . TYR A 1 135 ? 6.541 16.433 -1.544 1.00 50.94 135 TYR A CA 1
ATOM 1073 C C . TYR A 1 135 ? 7.432 16.459 -0.305 1.00 50.94 135 TYR A C 1
ATOM 1075 O O . TYR A 1 135 ? 8.600 16.083 -0.357 1.00 50.94 135 TYR A O 1
ATOM 1083 N N . ALA A 1 136 ? 6.929 17.045 0.780 1.00 40.97 136 ALA A N 1
ATOM 1084 C CA . ALA A 1 136 ? 7.677 17.192 2.015 1.00 40.97 136 ALA A CA 1
ATOM 1085 C C . ALA A 1 136 ? 8.122 15.807 2.513 1.00 40.97 136 ALA A C 1
ATOM 1087 O O . ALA A 1 136 ? 7.309 15.045 3.028 1.00 40.97 136 ALA A O 1
ATOM 1088 N N . TYR A 1 137 ? 9.406 15.513 2.282 1.00 43.50 137 TYR A N 1
ATOM 1089 C CA . TYR A 1 137 ? 10.271 14.564 2.977 1.00 43.50 137 TYR A CA 1
ATOM 1090 C C . TYR A 1 137 ? 9.525 13.457 3.736 1.00 43.50 137 TYR A C 1
ATOM 1092 O O . TYR A 1 137 ? 9.264 13.565 4.935 1.00 43.50 137 TYR A O 1
ATOM 1100 N N . ILE A 1 138 ? 9.268 12.341 3.053 1.00 43.25 138 ILE A N 1
ATOM 1101 C CA . ILE A 1 138 ? 9.217 11.051 3.741 1.00 43.25 138 ILE A CA 1
ATOM 1102 C C . ILE A 1 138 ? 10.681 10.727 4.036 1.00 43.25 138 ILE A C 1
ATOM 1104 O O . ILE A 1 138 ? 11.409 10.248 3.171 1.00 43.25 138 ILE A O 1
ATOM 1108 N N . SER A 1 139 ? 11.161 11.104 5.222 1.00 34.38 139 SER A N 1
ATOM 1109 C CA . SER A 1 139 ? 12.447 10.611 5.695 1.00 34.38 139 SER A CA 1
ATOM 1110 C C . SER A 1 139 ? 12.313 9.101 5.892 1.00 34.38 139 SER A C 1
ATOM 1112 O O . SER A 1 139 ? 11.709 8.662 6.871 1.00 34.38 139 SER A O 1
ATOM 1114 N N . CYS A 1 140 ? 12.879 8.311 4.982 1.00 32.56 140 CYS A N 1
ATOM 1115 C CA . CYS A 1 140 ? 13.329 6.958 5.297 1.00 32.56 140 CYS A CA 1
ATOM 1116 C C . CYS A 1 140 ? 14.439 7.084 6.343 1.00 32.56 140 CYS A C 1
ATOM 1118 O O . CYS A 1 140 ? 15.593 7.224 5.969 1.00 32.56 140 CYS A O 1
ATOM 1120 N N . HIS A 1 141 ? 14.086 7.196 7.622 1.00 28.91 141 HIS A N 1
ATOM 1121 C CA . HIS A 1 141 ? 14.993 7.087 8.767 1.00 28.91 141 HIS A CA 1
ATOM 1122 C C . HIS A 1 141 ? 14.169 6.584 9.959 1.00 28.91 141 HIS A C 1
ATOM 1124 O O . HIS A 1 141 ? 13.650 7.412 10.708 1.00 28.91 141 HIS A O 1
ATOM 1130 N N . VAL A 1 142 ? 14.031 5.261 10.094 1.00 33.34 142 VAL A N 1
ATOM 1131 C CA . VAL A 1 142 ? 14.336 4.489 11.320 1.00 33.34 142 VAL A CA 1
ATOM 1132 C C . VAL A 1 142 ? 14.676 3.067 10.899 1.00 33.34 142 VAL A C 1
ATOM 1134 O O . VAL A 1 142 ? 13.820 2.460 10.222 1.00 33.34 142 VAL A O 1
#